Protein AF-A0A7J4ER69-F1 (afdb_monomer_lite)

Sequence (52 aa):
FVMIVKTKTEKFKELKEEVIKLHSYETPCICAFAVEDGYRKFLDWIDEVTED

Secondary structure (DSSP, 8-state):
--------TTTHHHHHHHHHHH-SSSS------------HHHHHHHHHHT--

pLDDT: mean 96.14, std 5.2, range [63.97, 98.5]

Structure (mmCIF, N/CA/C/O backbone):
data_AF-A0A7J4ER69-F1
#
_entry.id   AF-A0A7J4ER69-F1
#
loop_
_atom_site.group_PDB
_atom_site.id
_atom_site.type_symbol
_atom_site.label_atom_id
_atom_site.label_alt_id
_atom_site.label_comp_id
_atom_site.label_asym_id
_atom_site.label_entity_id
_atom_site.label_seq_id
_atom_site.pdbx_PDB_ins_code
_atom_site.Cartn_x
_atom_site.Cartn_y
_atom_site.Cartn_z
_atom_site.occupancy
_atom_site.B_iso_or_equiv
_atom_site.auth_seq_id
_atom_site.auth_comp_id
_atom_site.auth_asym_id
_atom_site.auth_atom_id
_atom_site.pdbx_PDB_model_num
ATOM 1 N N . PHE A 1 1 ? 4.208 -11.507 -13.625 1.00 89.06 1 PHE A N 1
ATOM 2 C CA . PHE A 1 1 ? 3.132 -11.678 -12.624 1.00 89.06 1 PHE A CA 1
ATOM 3 C C . PHE A 1 1 ? 2.638 -10.305 -12.193 1.00 89.06 1 PHE A C 1
ATOM 5 O O . PHE A 1 1 ? 3.362 -9.341 -12.401 1.00 89.06 1 PHE A O 1
ATOM 12 N N . VAL A 1 2 ? 1.430 -10.208 -11.637 1.00 96.12 2 VAL A N 1
ATOM 13 C CA . VAL A 1 2 ? 0.859 -8.957 -11.107 1.00 96.12 2 VAL A CA 1
ATOM 14 C C . VAL A 1 2 ? 0.548 -9.161 -9.628 1.00 96.12 2 VAL A C 1
ATOM 16 O O . VAL A 1 2 ? 0.159 -10.259 -9.234 1.00 96.12 2 VAL A O 1
ATOM 19 N N . MET A 1 3 ? 0.715 -8.114 -8.823 1.00 97.56 3 MET A N 1
ATOM 20 C CA . MET A 1 3 ? 0.385 -8.112 -7.400 1.00 97.56 3 MET A CA 1
ATOM 21 C C . MET A 1 3 ? -0.620 -7.005 -7.088 1.00 97.56 3 MET A C 1
ATOM 23 O O . MET A 1 3 ? -0.501 -5.8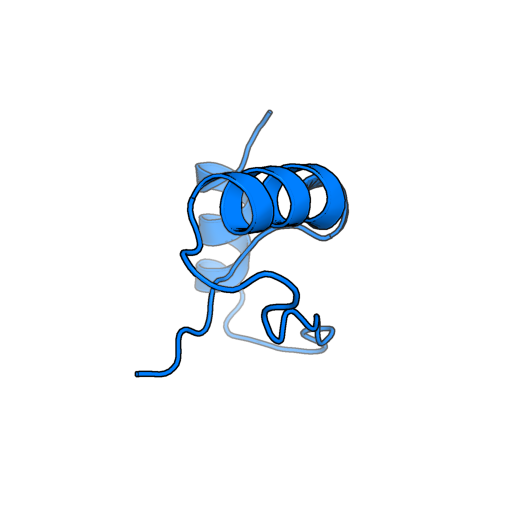96 -7.597 1.00 97.56 3 MET A O 1
ATOM 27 N N . ILE A 1 4 ? -1.588 -7.308 -6.220 1.00 97.69 4 ILE A N 1
ATOM 28 C CA . ILE A 1 4 ? -2.522 -6.324 -5.660 1.00 97.69 4 ILE A CA 1
ATOM 29 C C . ILE A 1 4 ? -2.348 -6.329 -4.145 1.00 97.69 4 ILE A C 1
ATOM 31 O O . ILE A 1 4 ? -2.889 -7.200 -3.453 1.00 97.69 4 ILE A O 1
ATOM 35 N N . VAL A 1 5 ? -1.609 -5.346 -3.645 1.00 97.50 5 VAL A N 1
ATOM 36 C CA . VAL A 1 5 ? -1.294 -5.178 -2.222 1.00 97.50 5 VAL A CA 1
ATOM 37 C C . VAL A 1 5 ? -2.325 -4.255 -1.570 1.00 97.50 5 VAL A C 1
ATOM 39 O O . VAL A 1 5 ? -2.816 -3.330 -2.211 1.00 97.50 5 VAL A O 1
ATOM 42 N N . LYS A 1 6 ? -2.688 -4.536 -0.314 1.00 97.69 6 LYS A N 1
ATOM 43 C CA . LYS A 1 6 ? -3.600 -3.716 0.492 1.00 97.69 6 LYS A CA 1
ATOM 44 C C . LYS A 1 6 ? -2.775 -3.110 1.616 1.00 97.69 6 LYS A C 1
ATOM 46 O O . LYS A 1 6 ? -1.993 -3.816 2.242 1.00 97.69 6 LYS A O 1
ATOM 51 N N . THR A 1 7 ? -2.915 -1.810 1.806 1.00 96.69 7 THR A N 1
ATOM 52 C CA . THR A 1 7 ? -2.196 -1.031 2.812 1.00 96.69 7 THR A CA 1
ATOM 53 C C . THR A 1 7 ? -3.008 0.219 3.126 1.00 96.69 7 THR A C 1
ATOM 55 O O . THR A 1 7 ? -3.895 0.586 2.351 1.00 96.69 7 THR A O 1
ATOM 58 N N . LYS A 1 8 ? -2.667 0.899 4.218 1.00 96.06 8 LYS A N 1
ATOM 59 C CA . LYS A 1 8 ? -3.154 2.248 4.503 1.00 96.06 8 LYS A CA 1
ATOM 60 C C . LYS A 1 8 ? -2.480 3.293 3.613 1.00 96.06 8 LYS A C 1
ATOM 62 O O . LYS A 1 8 ? -1.354 3.091 3.142 1.00 96.06 8 LYS A O 1
ATOM 67 N N . THR A 1 9 ? -3.166 4.415 3.404 1.00 96.06 9 THR A N 1
ATOM 68 C CA . THR A 1 9 ? -2.719 5.502 2.513 1.00 96.06 9 THR A CA 1
ATOM 69 C C . THR A 1 9 ? -1.407 6.117 3.000 1.00 96.06 9 THR A C 1
ATOM 71 O O . THR A 1 9 ? -0.480 6.323 2.218 1.00 96.06 9 THR A O 1
ATOM 74 N N . GLU A 1 10 ? -1.297 6.344 4.303 1.00 95.88 10 GLU A N 1
ATOM 75 C CA . GLU A 1 10 ? -0.130 6.890 4.992 1.00 95.88 10 GLU A CA 1
ATOM 76 C C . GLU A 1 10 ? 1.121 6.009 4.845 1.00 95.88 10 GLU A C 1
ATOM 78 O O . GLU A 1 10 ? 2.231 6.534 4.765 1.00 95.88 10 GLU A O 1
ATOM 83 N N . LYS A 1 11 ? 0.951 4.688 4.694 1.00 96.19 11 LYS A N 1
ATOM 84 C CA . LYS A 1 11 ? 2.050 3.723 4.519 1.00 96.19 11 LYS A CA 1
ATOM 85 C C . LYS A 1 11 ? 2.471 3.523 3.063 1.00 96.19 11 LYS A C 1
ATOM 87 O O . LYS A 1 11 ? 3.495 2.896 2.797 1.00 96.19 11 LYS A O 1
ATOM 92 N N . PHE A 1 12 ? 1.732 4.070 2.091 1.00 96.88 12 PHE A N 1
ATOM 93 C CA . PHE A 1 12 ? 2.036 3.852 0.671 1.00 96.88 12 PHE A CA 1
ATOM 94 C C . PHE A 1 12 ? 3.431 4.353 0.276 1.00 96.88 12 PHE A C 1
ATOM 96 O O . PHE A 1 12 ? 4.093 3.733 -0.557 1.00 96.88 12 PHE A O 1
ATOM 103 N N . LYS A 1 13 ? 3.896 5.461 0.869 1.00 97.38 13 LYS A N 1
ATOM 104 C CA . LYS A 1 13 ? 5.229 6.001 0.572 1.00 97.38 13 LYS A CA 1
ATOM 105 C C . LYS A 1 13 ? 6.329 5.002 0.944 1.00 97.38 13 LYS A C 1
ATOM 107 O O . LYS A 1 13 ? 7.155 4.695 0.090 1.00 97.38 13 LYS A O 1
ATOM 112 N N . GLU A 1 14 ? 6.294 4.487 2.169 1.00 97.19 14 GLU A N 1
ATOM 113 C CA . GLU A 1 14 ? 7.256 3.504 2.677 1.00 97.19 14 GLU A CA 1
ATOM 114 C C . GLU A 1 14 ? 7.179 2.193 1.886 1.00 97.19 14 GLU A C 1
ATOM 116 O O . GLU A 1 14 ? 8.189 1.724 1.363 1.00 97.19 14 GLU A O 1
ATOM 121 N N . LEU A 1 15 ? 5.967 1.663 1.679 1.00 97.19 15 LEU A N 1
ATOM 122 C CA . LEU A 1 15 ? 5.751 0.454 0.881 1.00 97.19 15 LEU A CA 1
ATOM 123 C C . LEU A 1 15 ? 6.351 0.585 -0.526 1.00 97.19 15 LEU A C 1
ATOM 125 O O . LEU A 1 15 ? 7.014 -0.330 -1.010 1.00 97.19 15 LEU A O 1
ATOM 129 N N . LYS A 1 16 ? 6.121 1.718 -1.200 1.00 98.19 16 LYS A N 1
ATOM 130 C CA . LYS A 1 16 ? 6.651 1.971 -2.544 1.00 98.19 16 LYS A CA 1
ATOM 131 C C . LYS A 1 16 ? 8.179 1.971 -2.550 1.00 98.19 16 LYS A C 1
ATOM 133 O O . LYS A 1 16 ? 8.768 1.411 -3.470 1.00 98.19 16 LYS A O 1
ATOM 138 N N . GLU A 1 17 ? 8.812 2.595 -1.560 1.00 98.25 17 GL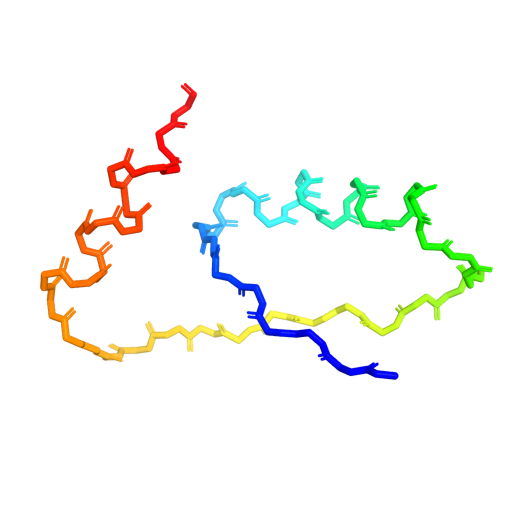U A N 1
ATOM 139 C CA . GLU A 1 17 ? 10.274 2.627 -1.442 1.00 98.25 17 GLU A CA 1
ATOM 140 C C . GLU A 1 17 ? 10.850 1.218 -1.243 1.00 98.25 17 GLU A C 1
ATOM 142 O O . GLU A 1 17 ? 11.811 0.859 -1.925 1.00 98.25 17 GLU A O 1
ATOM 147 N N . GLU A 1 18 ? 10.228 0.388 -0.404 1.00 98.06 18 GLU A N 1
ATOM 148 C CA . GLU A 1 18 ? 10.645 -1.007 -0.215 1.00 98.06 18 GLU A CA 1
ATOM 149 C C . GLU A 1 18 ? 10.447 -1.860 -1.472 1.00 98.06 18 GLU A C 1
ATOM 151 O O . GLU A 1 18 ? 11.341 -2.615 -1.863 1.00 98.06 18 GLU A O 1
ATOM 156 N N . VAL A 1 19 ? 9.322 -1.697 -2.174 1.00 98.06 19 VAL A N 1
ATOM 157 C CA .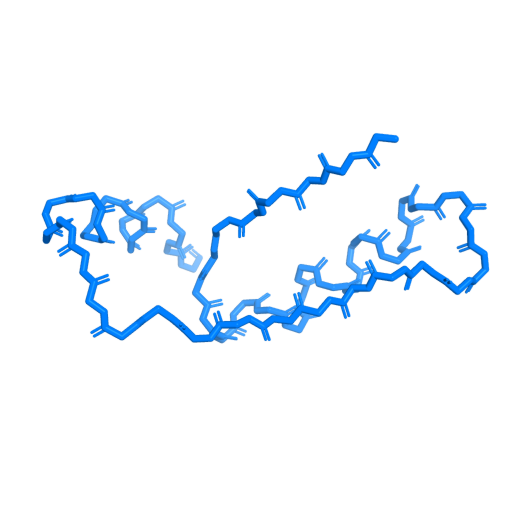 VAL A 1 19 ? 9.105 -2.388 -3.452 1.00 98.06 19 VAL A CA 1
ATOM 158 C C . VAL A 1 19 ? 10.167 -1.975 -4.472 1.00 98.06 19 VAL A C 1
ATOM 160 O O . VAL A 1 19 ? 10.713 -2.851 -5.132 1.00 98.06 19 VAL A O 1
ATOM 163 N N . ILE A 1 20 ? 10.517 -0.688 -4.585 1.00 98.19 20 ILE A N 1
ATOM 164 C CA . ILE A 1 20 ? 11.573 -0.226 -5.506 1.00 98.19 20 ILE A CA 1
ATOM 165 C C . ILE A 1 20 ? 12.928 -0.864 -5.170 1.00 98.19 20 ILE A C 1
ATOM 167 O O . ILE A 1 20 ? 13.634 -1.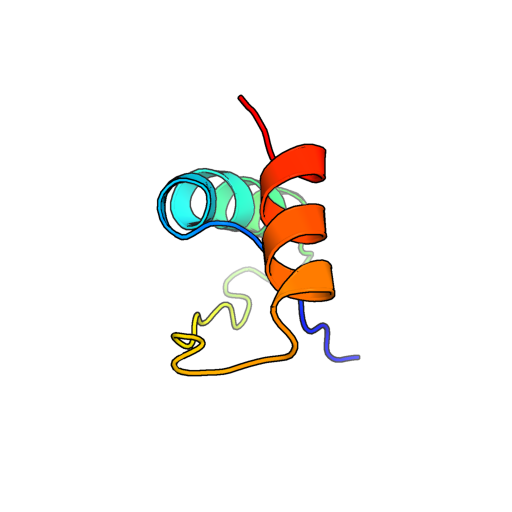281 -6.083 1.00 98.19 20 ILE A O 1
ATOM 171 N N . LYS A 1 21 ? 13.284 -0.977 -3.883 1.00 98.31 21 LYS A N 1
ATOM 172 C CA . LYS A 1 21 ? 14.550 -1.600 -3.454 1.00 98.31 21 LYS A CA 1
ATOM 173 C C . LYS A 1 21 ? 14.630 -3.085 -3.820 1.00 98.31 21 LYS A C 1
ATOM 175 O O . LYS A 1 21 ? 15.709 -3.571 -4.146 1.00 98.31 21 LYS A O 1
ATOM 180 N N . LEU A 1 22 ? 13.512 -3.806 -3.725 1.00 97.88 22 LEU A N 1
ATOM 181 C CA . LEU A 1 22 ? 13.458 -5.255 -3.944 1.00 97.88 22 LEU A CA 1
ATOM 182 C C . LEU A 1 22 ? 13.204 -5.641 -5.406 1.00 97.88 22 LEU A C 1
ATOM 184 O O . LEU A 1 22 ? 13.586 -6.732 -5.834 1.00 97.88 22 LEU A O 1
ATOM 188 N N . HIS A 1 23 ? 12.521 -4.791 -6.172 1.00 97.88 23 HIS A N 1
ATOM 189 C CA . HIS A 1 23 ? 12.119 -5.115 -7.534 1.00 97.88 23 HIS A CA 1
ATOM 190 C C . HIS A 1 23 ? 13.317 -5.056 -8.486 1.00 97.88 23 HIS A C 1
ATOM 192 O O . HIS A 1 23 ? 14.056 -4.082 -8.538 1.00 97.88 23 HIS A O 1
ATOM 198 N N . SER A 1 24 ? 13.468 -6.073 -9.330 1.00 97.69 24 SER A N 1
ATOM 199 C CA . SER A 1 24 ? 14.597 -6.186 -10.264 1.00 97.69 24 SER A CA 1
ATOM 200 C C . SER A 1 24 ? 14.568 -5.208 -11.445 1.00 97.69 24 SER A C 1
ATOM 202 O O . SER A 1 24 ? 15.455 -5.253 -12.293 1.00 97.69 24 SER A O 1
ATOM 204 N N . TYR A 1 25 ? 13.534 -4.372 -11.562 1.00 97.94 25 TYR A N 1
ATOM 205 C CA . TYR A 1 25 ? 13.357 -3.476 -12.706 1.00 97.94 25 TYR A CA 1
ATOM 206 C C . TYR A 1 25 ? 13.798 -2.078 -12.304 1.00 97.94 25 TYR A C 1
ATOM 208 O O . TYR A 1 25 ? 13.482 -1.634 -11.208 1.00 97.94 25 TYR A O 1
ATOM 216 N N . GLU A 1 26 ? 14.447 -1.361 -13.217 1.00 97.00 26 GLU A N 1
ATOM 217 C CA . GLU A 1 26 ? 14.855 0.029 -12.986 1.00 97.00 26 GLU A CA 1
ATOM 218 C C . GLU A 1 26 ? 13.648 0.961 -12.775 1.00 97.00 26 GLU A C 1
ATOM 220 O O . GLU A 1 26 ? 13.707 1.912 -12.002 1.00 97.00 26 GLU A O 1
ATOM 225 N N . THR A 1 27 ? 12.522 0.691 -13.444 1.00 97.50 27 THR A N 1
ATOM 226 C CA . THR A 1 27 ? 11.286 1.483 -13.327 1.00 97.50 27 THR A CA 1
ATOM 227 C C . THR A 1 27 ? 10.065 0.558 -13.265 1.00 97.50 27 THR A C 1
ATOM 229 O O . THR A 1 27 ? 9.423 0.306 -14.288 1.00 97.50 27 THR A O 1
ATOM 232 N N . PRO A 1 28 ? 9.746 -0.020 -12.091 1.00 97.88 28 PRO A N 1
ATOM 233 C CA . PRO A 1 28 ? 8.589 -0.896 -11.939 1.00 97.88 28 PRO A CA 1
ATOM 234 C C . PRO A 1 28 ? 7.271 -0.107 -12.003 1.00 97.88 28 PRO A C 1
ATOM 236 O O . PRO A 1 28 ? 7.192 1.050 -11.591 1.00 97.88 28 PRO A O 1
ATOM 239 N N . CYS A 1 29 ? 6.201 -0.751 -12.475 1.00 98.00 29 CYS A N 1
ATOM 240 C CA . CYS A 1 29 ? 4.853 -0.184 -12.423 1.00 98.00 29 CYS A CA 1
ATOM 241 C C . CYS A 1 29 ? 4.295 -0.295 -10.995 1.00 98.00 29 CYS A C 1
ATOM 243 O O . CYS A 1 29 ? 3.974 -1.394 -10.540 1.00 98.00 29 CYS A O 1
ATOM 245 N N . ILE A 1 30 ? 4.185 0.836 -10.290 1.00 98.38 30 ILE A N 1
ATOM 246 C CA . ILE A 1 30 ? 3.617 0.926 -8.938 1.00 98.38 30 ILE A CA 1
ATOM 247 C C . ILE A 1 30 ? 2.584 2.057 -8.922 1.00 98.38 30 ILE A C 1
ATOM 249 O O . ILE A 1 30 ? 2.932 3.232 -9.038 1.00 98.38 30 ILE A O 1
ATOM 253 N N . CYS A 1 31 ? 1.308 1.710 -8.772 1.00 97.75 31 CYS A N 1
ATOM 254 C CA . CYS A 1 31 ? 0.193 2.659 -8.734 1.00 97.75 31 CYS A CA 1
ATOM 255 C C . CYS A 1 31 ? -0.733 2.342 -7.554 1.00 97.75 31 CYS A C 1
ATOM 257 O O . CYS A 1 31 ? -0.834 1.187 -7.144 1.00 97.75 31 CYS A O 1
ATOM 259 N N . ALA A 1 32 ? -1.414 3.361 -7.028 1.00 97.88 32 ALA A N 1
ATOM 260 C CA . ALA A 1 32 ? -2.398 3.223 -5.957 1.00 97.88 32 ALA A CA 1
ATOM 261 C C . ALA A 1 32 ? -3.790 3.627 -6.452 1.00 97.88 32 ALA A C 1
ATOM 263 O O . ALA A 1 32 ? -3.928 4.575 -7.225 1.00 97.88 32 ALA A O 1
ATOM 264 N N . PHE A 1 33 ? -4.809 2.923 -5.965 1.00 97.69 33 PHE A N 1
ATOM 265 C CA 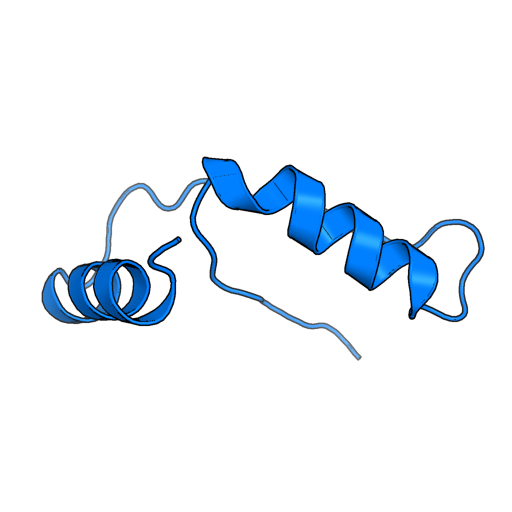. PHE A 1 33 ? -6.218 3.223 -6.197 1.00 97.69 33 PHE A CA 1
ATOM 266 C C . PHE A 1 33 ? -6.909 3.339 -4.840 1.00 97.69 33 PHE A C 1
ATOM 268 O O . PHE A 1 33 ? -6.660 2.515 -3.958 1.00 97.69 33 PHE A O 1
ATOM 275 N N . ALA A 1 34 ? -7.755 4.353 -4.669 1.00 96.44 34 ALA A N 1
ATOM 276 C CA . ALA A 1 34 ? -8.545 4.497 -3.454 1.00 96.44 34 ALA A CA 1
ATOM 277 C C . ALA A 1 34 ? -9.626 3.406 -3.391 1.00 96.44 34 ALA A C 1
ATOM 279 O O . ALA A 1 34 ? -10.256 3.088 -4.400 1.00 96.44 34 ALA A O 1
ATOM 280 N N . VAL A 1 35 ? -9.838 2.842 -2.201 1.00 96.31 35 VAL A N 1
ATOM 281 C CA . VAL A 1 35 ? -10.968 1.949 -1.920 1.00 96.31 35 VAL A CA 1
ATOM 282 C C . VAL A 1 35 ? -12.090 2.806 -1.343 1.00 96.31 35 VAL A C 1
ATOM 284 O O . VAL A 1 35 ? -11.959 3.311 -0.233 1.00 96.31 35 VAL A O 1
ATOM 287 N N . GLU A 1 36 ? -13.163 3.003 -2.110 1.00 96.56 36 GLU A N 1
ATOM 288 C CA . GLU A 1 36 ? -14.298 3.852 -1.706 1.00 96.56 36 GLU A CA 1
ATOM 289 C C . GLU A 1 36 ? -15.316 3.111 -0.826 1.00 96.56 36 GLU A C 1
ATOM 291 O O . GLU A 1 36 ? -15.925 3.716 0.052 1.00 96.56 36 GLU A O 1
ATOM 296 N N . ASP A 1 37 ? -15.483 1.803 -1.041 1.00 96.56 37 ASP A N 1
ATOM 297 C CA . ASP A 1 37 ? -16.373 0.940 -0.262 1.00 96.56 37 ASP A CA 1
ATOM 298 C C . ASP A 1 37 ? -15.833 -0.500 -0.215 1.00 96.56 37 ASP A C 1
ATOM 300 O O . ASP A 1 37 ? -15.047 -0.928 -1.070 1.00 96.56 37 ASP A O 1
ATOM 304 N N . GLY A 1 38 ? -16.243 -1.262 0.796 1.00 96.44 38 GLY A N 1
ATOM 305 C CA . GLY A 1 38 ? -15.828 -2.645 0.987 1.00 96.44 38 GLY A CA 1
ATOM 306 C C . GLY A 1 38 ? -16.445 -3.290 2.224 1.00 96.44 38 GLY A C 1
ATOM 307 O O . GLY A 1 38 ? -17.119 -2.660 3.036 1.00 96.44 38 GLY A O 1
ATOM 308 N N . TYR A 1 39 ? -16.202 -4.589 2.399 1.00 98.50 39 TYR A N 1
ATOM 309 C CA . TYR A 1 39 ? -16.704 -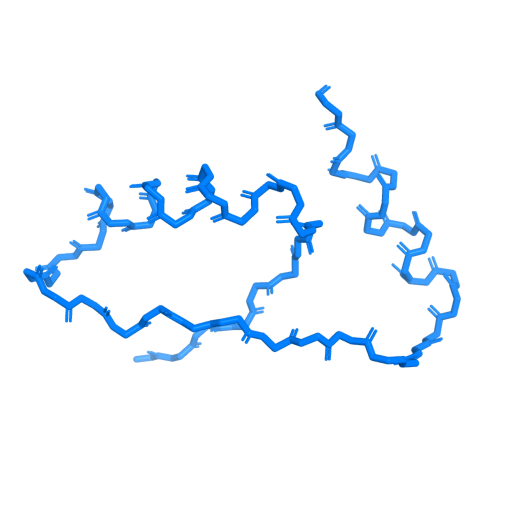5.296 3.573 1.00 98.50 39 TYR A CA 1
ATOM 310 C C . TYR A 1 39 ? -16.050 -4.757 4.851 1.00 98.50 39 TYR A C 1
ATOM 312 O O . TYR A 1 39 ? -14.867 -4.999 5.087 1.00 98.50 39 TYR A O 1
ATOM 320 N N . ARG A 1 40 ? -16.830 -4.065 5.694 1.00 97.94 40 ARG A N 1
ATOM 321 C CA . ARG A 1 40 ? -16.310 -3.301 6.839 1.00 97.94 40 ARG A CA 1
ATOM 322 C C . ARG A 1 40 ? -15.340 -4.085 7.722 1.00 97.94 40 ARG A C 1
ATOM 324 O O . ARG A 1 40 ? -14.254 -3.594 7.980 1.00 97.94 40 ARG A O 1
ATOM 331 N N . LYS A 1 41 ? -15.669 -5.332 8.082 1.00 98.44 41 LYS A N 1
ATOM 332 C CA . LYS A 1 41 ? -14.795 -6.154 8.939 1.00 98.44 41 LYS A CA 1
ATOM 333 C C . LYS A 1 41 ? -13.436 -6.462 8.308 1.00 98.44 41 LYS A C 1
ATOM 335 O O . LYS A 1 41 ? -12.461 -6.638 9.022 1.00 98.44 41 LYS A O 1
ATOM 340 N N . PHE A 1 42 ? -13.370 -6.572 6.982 1.00 97.94 42 PHE A N 1
ATOM 341 C CA . PHE A 1 42 ? -12.107 -6.790 6.281 1.00 97.94 42 PHE A CA 1
ATOM 342 C C . PHE A 1 42 ? -11.260 -5.515 6.242 1.00 97.94 42 PHE A C 1
ATOM 344 O O . PHE A 1 42 ? -10.046 -5.594 6.395 1.00 97.94 42 PHE A O 1
ATOM 351 N N . LEU A 1 43 ? -11.896 -4.352 6.070 1.00 97.25 43 LEU A N 1
ATOM 352 C CA . LEU A 1 43 ? -11.210 -3.062 6.144 1.00 97.25 43 LEU A CA 1
ATOM 353 C C . LEU A 1 43 ? -10.686 -2.800 7.563 1.00 97.25 43 LEU A C 1
ATOM 355 O O . LEU A 1 43 ? -9.515 -2.477 7.708 1.00 97.25 43 LEU A O 1
ATOM 359 N N . ASP A 1 44 ? -11.500 -3.067 8.591 1.00 96.50 44 ASP A N 1
ATOM 360 C CA . ASP A 1 44 ? -11.079 -2.981 9.998 1.00 96.50 44 ASP A CA 1
ATOM 361 C C . ASP A 1 44 ? -9.892 -3.914 10.292 1.00 96.50 44 ASP A C 1
ATOM 363 O O . ASP A 1 44 ? -8.947 -3.528 10.969 1.00 96.50 44 ASP A O 1
ATOM 367 N N . TRP A 1 45 ? -9.904 -5.135 9.745 1.00 97.69 45 TRP A N 1
ATOM 368 C CA . TRP A 1 45 ? -8.783 -6.065 9.888 1.00 97.69 45 TRP A CA 1
ATOM 369 C C . TRP A 1 45 ? -7.506 -5.553 9.208 1.00 97.69 45 TRP A C 1
ATOM 371 O O . TRP A 1 45 ? -6.429 -5.689 9.781 1.00 97.69 45 TRP A O 1
ATOM 381 N N . ILE A 1 46 ? -7.600 -4.951 8.012 1.00 97.00 46 ILE A N 1
ATOM 382 C CA . ILE A 1 46 ? -6.446 -4.281 7.386 1.00 97.00 46 ILE A CA 1
ATOM 383 C C . ILE A 1 46 ? -5.930 -3.184 8.315 1.00 97.00 46 ILE A C 1
ATOM 385 O O . ILE A 1 46 ? -4.716 -3.071 8.490 1.00 97.00 46 ILE A O 1
ATOM 389 N N . ASP A 1 47 ? -6.835 -2.402 8.907 1.00 94.62 47 ASP A N 1
ATOM 390 C CA . ASP A 1 47 ? -6.463 -1.320 9.808 1.00 94.62 47 ASP A CA 1
ATOM 391 C C . ASP A 1 47 ? -5.697 -1.829 11.039 1.00 94.62 47 ASP A C 1
ATOM 393 O O . ASP A 1 47 ? -4.654 -1.262 11.368 1.00 94.62 47 ASP A O 1
ATOM 397 N N . GLU A 1 48 ? -6.152 -2.924 11.647 1.00 96.69 48 GLU A N 1
ATOM 398 C CA . GLU A 1 48 ? -5.519 -3.590 12.797 1.00 96.69 48 GLU A CA 1
ATOM 399 C C . GLU A 1 48 ? -4.137 -4.172 12.448 1.00 96.69 48 GLU A C 1
ATOM 401 O O . GLU A 1 48 ? -3.151 -3.934 13.141 1.00 96.69 48 GLU A O 1
ATOM 406 N N . VAL A 1 49 ? -4.008 -4.909 11.337 1.00 96.88 49 VAL A N 1
ATOM 407 C CA . VAL A 1 49 ? -2.736 -5.590 10.999 1.00 96.88 49 VAL A CA 1
ATOM 408 C C . VAL A 1 49 ? -1.695 -4.680 10.349 1.00 96.88 49 VAL A C 1
ATOM 410 O O . VAL A 1 49 ? -0.584 -5.120 10.052 1.00 96.88 49 VAL A O 1
ATOM 413 N N . THR A 1 50 ? -2.048 -3.421 10.094 1.00 94.62 50 THR A N 1
ATOM 414 C CA . THR A 1 50 ? -1.140 -2.405 9.549 1.00 94.62 50 THR A CA 1
ATOM 415 C C . THR A 1 50 ? -1.018 -1.192 10.476 1.00 94.62 50 THR A C 1
ATOM 417 O O . THR A 1 50 ? -0.746 -0.083 10.011 1.00 94.62 50 THR A O 1
ATOM 420 N N . GLU A 1 51 ? -1.194 -1.382 11.787 1.00 81.31 51 GLU A N 1
ATOM 421 C CA . GLU A 1 51 ? -0.808 -0.426 12.844 1.00 81.31 51 GLU A CA 1
ATOM 422 C C . GLU A 1 51 ? 0.687 -0.062 12.784 1.00 81.31 51 GLU A C 1
ATOM 424 O O . GLU A 1 51 ? 1.463 -0.769 12.139 1.00 81.31 51 GLU A O 1
ATOM 429 N N . ASP A 1 52 ? 1.056 1.096 13.344 1.00 63.97 52 ASP A N 1
ATOM 430 C CA . ASP A 1 52 ? 2.420 1.661 13.320 1.00 63.97 52 ASP A CA 1
ATOM 431 C C . ASP A 1 52 ? 3.493 0.703 13.861 1.00 63.97 52 ASP A C 1
ATOM 433 O O . ASP A 1 52 ? 3.311 0.144 14.966 1.00 63.97 52 ASP A O 1
#

Foldseek 3Di:
DDDDDDADPVCLVVVVVVCCVPDPDVDDDDDDDDDPDDDVVVVVVRVVVHDD

Radius of gyration: 12.63 Å; chains: 1; bounding box: 32×19×27 Å